Protein AF-A0A6V7LSD8-F1 (afdb_monomer_lite)

pLDDT: mean 72.92, std 19.69, range [42.0, 96.94]

Foldseek 3Di:
DFDWDADPQAWIDGPPDIGNHPVRVLVCQQVFARDDPPPDPDSDGRDDDDDDPPPDPPPPDDPDDDDPPDDDDDDDDDDDDDPDDDDDDDDDDDDDDDD

Sequence (99 aa):
HLRMTLNDQGHCRVQHLCFPAIVDMLDHFRQNAIPLESGGTADVMLTEYVVANYATRAPAHPPPPPIATASVSNQERRPAAIPEPREVRASSGSLTPLE

InterPro domains:
  IPR030523 SH2B adapter protein [PTHR10872] (1-81)
  IPR036860 SH2 domain superfamily [G3DSA:3.30.505.10] (1-53)
  IPR036860 SH2 domain superfamily [SSF55550] (1-53)

Secondary structure (DSSP, 8-state):
----EE-TT--EEETTEEESSHHHHHHHHHHSPPP-TT----------------TT-----PPPPP---------------PPP----------PPPP-

Radius of gyration: 28.85 Å; chains: 1; bounding box: 66×66×36 Å

Organism: NCBI:txid1563983

Structure (mmCIF, N/CA/C/O backbone):
data_AF-A0A6V7LSD8-F1
#
_entry.id   AF-A0A6V7LSD8-F1
#
loop_
_atom_site.group_PDB
_atom_site.id
_atom_site.type_symbol
_atom_site.label_atom_id
_atom_site.label_alt_id
_atom_site.label_comp_id
_atom_site.label_asym_id
_atom_site.label_entity_id
_atom_site.label_seq_id
_atom_site.pdbx_PDB_ins_code
_atom_site.Cartn_x
_atom_site.Cartn_y
_atom_site.Cartn_z
_atom_site.occupancy
_atom_site.B_iso_or_equiv
_atom_site.auth_seq_id
_atom_site.auth_comp_id
_atom_site.auth_asym_id
_atom_site.auth_a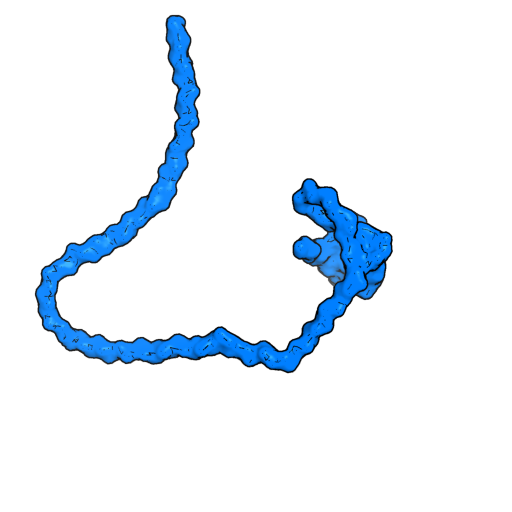tom_id
_atom_site.pdbx_PDB_model_num
ATOM 1 N N . HIS A 1 1 ? 1.241 8.993 3.790 1.00 83.19 1 HIS A N 1
ATOM 2 C CA . HIS A 1 1 ? 0.225 8.130 3.147 1.00 83.19 1 HIS A CA 1
ATOM 3 C C . HIS A 1 1 ? 0.885 7.384 2.001 1.00 83.19 1 HIS A C 1
ATOM 5 O O . HIS A 1 1 ? 1.682 7.997 1.303 1.00 83.19 1 HIS A O 1
ATOM 11 N N . LEU A 1 2 ? 0.582 6.098 1.821 1.00 87.12 2 LEU A N 1
ATOM 12 C CA . LEU A 1 2 ? 1.111 5.286 0.723 1.00 87.12 2 LEU A CA 1
ATOM 13 C C . LEU A 1 2 ? 0.083 5.213 -0.409 1.00 87.12 2 LEU A C 1
ATOM 15 O O . LEU A 1 2 ? -1.092 4.953 -0.150 1.00 87.12 2 LEU A O 1
ATOM 19 N N . ARG A 1 3 ? 0.517 5.418 -1.656 1.00 90.62 3 ARG A N 1
ATOM 20 C CA . ARG A 1 3 ? -0.312 5.181 -2.842 1.00 90.62 3 ARG A CA 1
ATOM 21 C C . ARG A 1 3 ? 0.036 3.819 -3.438 1.00 90.62 3 ARG A C 1
ATOM 23 O O . ARG A 1 3 ? 1.188 3.566 -3.774 1.00 90.62 3 ARG A O 1
ATOM 30 N N . MET A 1 4 ? -0.972 2.972 -3.598 1.00 93.31 4 MET A N 1
ATOM 31 C CA . MET A 1 4 ? -0.869 1.654 -4.224 1.00 93.31 4 MET A CA 1
ATOM 32 C C . MET A 1 4 ? -1.900 1.545 -5.349 1.00 93.31 4 MET A C 1
ATOM 34 O O . MET A 1 4 ? -2.977 2.134 -5.260 1.00 93.31 4 MET A O 1
ATOM 38 N N . THR A 1 5 ? -1.574 0.792 -6.398 1.00 95.75 5 THR A N 1
ATOM 39 C CA . THR A 1 5 ? -2.512 0.406 -7.464 1.00 95.75 5 THR A CA 1
ATOM 40 C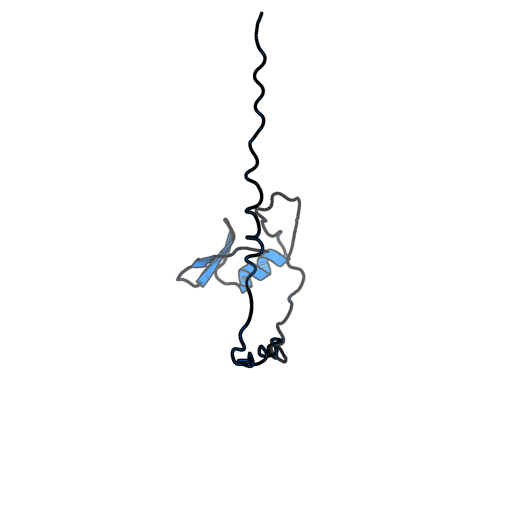 C . THR A 1 5 ? -2.756 -1.098 -7.409 1.00 95.75 5 THR A C 1
ATOM 42 O O . THR A 1 5 ? -1.824 -1.852 -7.139 1.00 95.75 5 THR A O 1
ATOM 45 N N . LEU A 1 6 ? -3.984 -1.534 -7.681 1.00 96.44 6 LEU A N 1
ATOM 46 C CA . LEU A 1 6 ? -4.321 -2.943 -7.879 1.00 96.44 6 LEU A CA 1
ATOM 47 C C . LEU A 1 6 ? -4.513 -3.192 -9.378 1.00 96.44 6 LEU A C 1
ATOM 49 O O . LEU A 1 6 ? -5.144 -2.371 -10.045 1.00 96.44 6 LEU A O 1
ATOM 53 N N . ASN A 1 7 ? -3.969 -4.282 -9.914 1.00 95.25 7 ASN A N 1
ATOM 54 C CA . ASN A 1 7 ? -4.261 -4.689 -11.292 1.00 95.25 7 ASN A CA 1
ATOM 55 C C . ASN A 1 7 ? -5.466 -5.652 -11.352 1.00 95.25 7 ASN A C 1
ATOM 57 O O . ASN A 1 7 ? -5.937 -6.136 -10.324 1.00 95.25 7 ASN A O 1
ATOM 61 N N . ASP A 1 8 ? -5.921 -5.977 -12.566 1.00 95.38 8 ASP A N 1
ATOM 62 C CA . ASP A 1 8 ? -7.011 -6.941 -12.817 1.00 95.38 8 ASP A CA 1
ATOM 63 C C . ASP A 1 8 ? -6.736 -8.356 -12.282 1.00 95.38 8 ASP A C 1
ATOM 65 O O . ASP A 1 8 ? -7.650 -9.152 -12.110 1.00 95.38 8 ASP A O 1
ATOM 69 N N . GLN A 1 9 ? -5.472 -8.688 -12.022 1.00 94.81 9 GLN A N 1
ATOM 70 C CA . GLN A 1 9 ? -5.060 -9.974 -11.455 1.00 94.81 9 GLN A CA 1
ATOM 71 C C . GLN A 1 9 ? -4.983 -9.944 -9.918 1.00 94.81 9 GLN A C 1
ATOM 73 O O . GLN A 1 9 ? -4.659 -10.954 -9.304 1.00 94.81 9 GLN A O 1
ATOM 78 N N . GLY A 1 10 ? -5.258 -8.799 -9.285 1.00 93.25 10 GLY A N 1
ATOM 79 C CA . GLY A 1 10 ? -5.163 -8.620 -7.835 1.00 93.25 10 GLY A CA 1
ATOM 80 C C . GLY A 1 10 ? -3.764 -8.288 -7.305 1.00 93.25 10 GLY A C 1
ATOM 81 O O . GLY A 1 10 ? -3.602 -8.131 -6.097 1.00 93.25 10 GLY A O 1
ATOM 82 N N . HIS A 1 11 ? -2.762 -8.122 -8.171 1.00 96.19 11 HIS A N 1
ATOM 83 C CA . HIS A 1 11 ? -1.417 -7.729 -7.763 1.00 96.19 11 HIS A CA 1
ATOM 84 C C . HIS A 1 11 ? -1.383 -6.278 -7.283 1.00 96.19 11 HIS A C 1
ATOM 86 O O . HIS A 1 11 ? -1.913 -5.361 -7.924 1.00 96.19 11 HIS A O 1
ATOM 92 N N . CYS A 1 12 ? -0.677 -6.073 -6.180 1.00 96.69 12 CYS A N 1
ATOM 93 C CA . CYS A 1 12 ? -0.442 -4.789 -5.549 1.00 96.69 12 CYS A CA 1
ATOM 94 C C . CYS A 1 12 ? 0.827 -4.154 -6.115 1.00 96.69 12 CYS A C 1
ATOM 96 O O . CYS A 1 12 ? 1.914 -4.720 -6.010 1.00 96.69 12 CYS A O 1
ATOM 98 N N . ARG A 1 13 ? 0.716 -2.956 -6.687 1.00 95.06 13 ARG A N 1
ATOM 99 C CA . ARG A 1 13 ? 1.855 -2.202 -7.213 1.00 95.06 13 ARG A CA 1
ATOM 100 C C . ARG A 1 13 ? 2.076 -0.914 -6.434 1.00 95.06 13 ARG A C 1
ATOM 102 O O . ARG A 1 13 ? 1.177 -0.076 -6.330 1.00 95.06 13 ARG A O 1
ATOM 109 N N . VAL A 1 14 ? 3.302 -0.737 -5.958 1.00 92.81 14 VAL A N 1
ATOM 110 C CA . VAL A 1 14 ? 3.792 0.463 -5.278 1.00 92.81 14 VAL A CA 1
ATOM 111 C C . VAL A 1 14 ? 5.036 0.931 -6.024 1.00 92.81 14 VAL A C 1
ATOM 113 O O . VAL A 1 14 ? 6.083 0.298 -5.948 1.00 92.81 14 VAL A O 1
ATOM 116 N N . GLN A 1 15 ? 4.925 2.027 -6.778 1.00 90.12 15 GLN A N 1
ATOM 117 C CA . GLN A 1 15 ? 5.991 2.507 -7.672 1.00 90.12 15 GLN A CA 1
ATOM 118 C C . GLN A 1 15 ? 6.527 1.396 -8.604 1.00 90.12 15 GLN A C 1
ATOM 120 O O . GLN A 1 15 ? 5.842 0.983 -9.549 1.00 90.12 15 GLN A O 1
ATOM 125 N N . HIS A 1 16 ? 7.755 0.931 -8.354 1.00 90.06 16 HIS A N 1
ATOM 126 C CA . HIS A 1 16 ? 8.456 -0.108 -9.110 1.00 90.06 16 HIS A CA 1
ATOM 127 C C . HIS A 1 16 ? 8.365 -1.497 -8.458 1.00 90.06 16 HIS A C 1
ATOM 129 O O . HIS A 1 16 ? 8.796 -2.476 -9.060 1.00 90.06 16 HIS A O 1
ATOM 135 N N . LEU A 1 17 ? 7.797 -1.592 -7.255 1.00 93.38 17 LEU A N 1
ATOM 136 C CA . LEU A 1 17 ? 7.586 -2.845 -6.540 1.00 93.38 17 LEU A CA 1
ATOM 137 C C . LEU A 1 17 ? 6.207 -3.411 -6.893 1.00 93.38 17 LEU A C 1
ATOM 139 O O . LEU A 1 17 ? 5.202 -2.693 -6.867 1.00 93.38 17 LEU A O 1
ATOM 143 N N . CYS A 1 18 ? 6.163 -4.701 -7.211 1.00 94.88 18 CYS A N 1
ATOM 144 C CA . CYS A 1 18 ? 4.944 -5.436 -7.530 1.00 94.88 18 CYS A CA 1
ATOM 145 C C . CYS A 1 18 ? 4.863 -6.679 -6.646 1.00 94.88 18 CYS A C 1
ATOM 147 O O . CYS A 1 18 ? 5.802 -7.472 -6.610 1.00 94.88 18 CYS A O 1
ATOM 149 N N . PHE A 1 19 ? 3.725 -6.859 -5.989 1.00 96.94 19 PHE A N 1
ATOM 150 C CA . PHE A 1 19 ? 3.457 -7.955 -5.067 1.00 96.94 19 PHE A CA 1
ATOM 1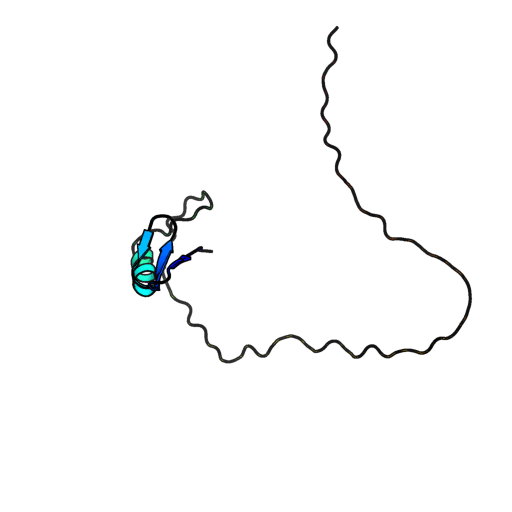51 C C . PHE A 1 19 ? 2.216 -8.725 -5.522 1.00 96.94 19 PHE A C 1
ATOM 153 O O . PHE A 1 19 ? 1.263 -8.102 -5.995 1.00 96.94 19 PHE A O 1
ATOM 160 N N . PRO A 1 20 ? 2.196 -10.059 -5.383 1.00 96.12 20 PRO A N 1
ATOM 161 C CA . PRO A 1 20 ? 1.066 -10.872 -5.821 1.00 96.12 20 PRO A CA 1
ATOM 162 C C . PRO A 1 20 ? -0.194 -10.633 -4.979 1.00 96.12 20 PRO A C 1
ATOM 164 O O . PRO A 1 20 ? -1.293 -10.662 -5.524 1.00 96.12 20 PRO A O 1
ATOM 167 N N . ALA A 1 21 ? -0.051 -10.326 -3.687 1.00 95.69 21 ALA A N 1
ATOM 168 C CA . ALA A 1 21 ? -1.157 -9.935 -2.822 1.00 95.69 21 ALA A CA 1
ATOM 169 C C . ALA A 1 21 ? -0.767 -8.813 -1.847 1.00 95.69 21 ALA A C 1
ATOM 171 O O . ALA A 1 21 ? 0.405 -8.482 -1.652 1.00 95.69 21 ALA A O 1
ATOM 172 N N . ILE A 1 22 ? -1.781 -8.238 -1.192 1.00 94.94 22 ILE A N 1
ATOM 173 C CA . ILE A 1 22 ? -1.583 -7.181 -0.192 1.00 94.94 22 ILE A CA 1
ATOM 174 C C . ILE A 1 22 ? -0.797 -7.679 1.023 1.00 94.94 22 ILE A C 1
ATOM 176 O O . ILE A 1 22 ? -0.026 -6.922 1.599 1.00 94.94 22 ILE A O 1
ATOM 180 N N . VAL A 1 23 ? -0.961 -8.950 1.399 1.00 95.62 23 VAL A N 1
ATOM 181 C CA . VAL A 1 23 ? -0.250 -9.545 2.538 1.00 95.62 23 VAL A CA 1
ATOM 182 C C . VAL A 1 23 ? 1.254 -9.613 2.283 1.00 95.62 23 VAL A C 1
ATOM 184 O O . VAL A 1 23 ? 2.020 -9.227 3.161 1.00 95.62 23 VAL A O 1
ATOM 187 N N . ASP A 1 24 ? 1.671 -9.983 1.069 1.00 96.56 24 ASP A N 1
ATOM 188 C CA . ASP A 1 24 ? 3.083 -10.018 0.674 1.00 96.56 24 ASP A CA 1
ATOM 189 C C . ASP A 1 24 ? 3.693 -8.614 0.659 1.00 96.56 24 ASP A C 1
ATOM 191 O O . ASP A 1 24 ? 4.817 -8.405 1.110 1.00 96.56 24 ASP A O 1
ATOM 195 N N . MET A 1 25 ? 2.929 -7.626 0.182 1.00 95.50 25 MET A N 1
ATOM 196 C CA . MET A 1 25 ? 3.342 -6.224 0.225 1.00 95.50 25 MET A CA 1
ATOM 197 C C . MET A 1 25 ? 3.547 -5.744 1.669 1.00 95.50 25 MET A C 1
ATOM 199 O O . MET A 1 25 ? 4.547 -5.091 1.971 1.00 95.50 25 MET A O 1
ATOM 203 N N . LEU A 1 26 ? 2.589 -6.031 2.557 1.00 95.19 26 LEU A N 1
ATOM 204 C CA . LEU A 1 26 ? 2.667 -5.625 3.958 1.00 95.19 26 LEU A CA 1
ATOM 205 C C . LEU A 1 26 ? 3.862 -6.286 4.647 1.00 95.19 26 LEU A C 1
ATOM 207 O O . LEU A 1 26 ? 4.619 -5.579 5.305 1.00 95.19 26 LEU A O 1
ATOM 211 N N . ASP A 1 27 ? 4.072 -7.592 4.449 1.00 95.56 27 ASP A N 1
ATOM 212 C CA . ASP A 1 27 ? 5.226 -8.312 4.994 1.00 95.56 27 ASP A CA 1
ATOM 213 C C . ASP A 1 27 ? 6.546 -7.682 4.537 1.00 95.56 27 ASP A C 1
ATOM 215 O O . A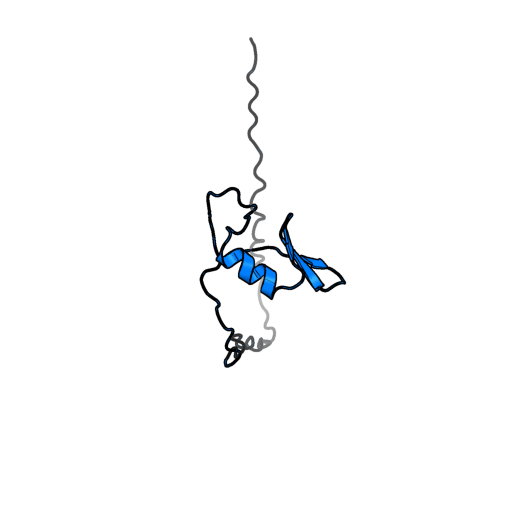SP A 1 27 ? 7.375 -7.314 5.374 1.00 95.56 27 ASP A O 1
ATOM 219 N N . HIS A 1 28 ? 6.692 -7.435 3.232 1.00 95.12 28 HIS A N 1
ATOM 220 C CA . HIS A 1 28 ? 7.887 -6.813 2.670 1.00 95.12 28 HIS A CA 1
ATOM 221 C C . HIS A 1 28 ? 8.226 -5.483 3.354 1.00 95.12 28 HIS A C 1
ATOM 223 O O . HIS A 1 28 ? 9.377 -5.263 3.742 1.00 95.12 28 HIS A O 1
ATOM 229 N N . PHE A 1 29 ? 7.230 -4.619 3.570 1.00 94.50 29 PHE A N 1
ATOM 230 C CA . PHE A 1 29 ? 7.438 -3.327 4.224 1.00 94.50 29 PHE A CA 1
ATOM 231 C C . PHE A 1 29 ? 7.722 -3.414 5.726 1.00 94.50 29 PHE A C 1
ATOM 233 O O . PHE A 1 29 ? 8.122 -2.413 6.316 1.00 94.50 29 PHE A O 1
ATOM 240 N N . ARG A 1 30 ? 7.576 -4.580 6.368 1.00 94.75 30 ARG A N 1
ATOM 241 C CA . ARG A 1 30 ? 8.059 -4.776 7.749 1.00 94.75 30 ARG A CA 1
ATOM 242 C C . ARG A 1 30 ? 9.578 -4.839 7.838 1.00 94.75 30 ARG A C 1
ATOM 244 O O . ARG A 1 30 ? 10.141 -4.543 8.885 1.00 94.75 30 ARG A O 1
ATOM 251 N N . GLN A 1 31 ? 10.214 -5.282 6.759 1.00 94.69 31 GLN A N 1
ATOM 252 C CA . GLN A 1 31 ? 11.648 -5.571 6.693 1.00 94.69 31 GLN A CA 1
ATOM 253 C C . GLN A 1 31 ? 12.396 -4.554 5.823 1.00 94.69 31 GLN A C 1
ATOM 255 O O . GLN A 1 31 ? 13.612 -4.434 5.926 1.00 94.69 31 GLN A O 1
ATOM 260 N N . ASN A 1 32 ? 11.669 -3.838 4.961 1.00 92.56 32 ASN A N 1
ATOM 261 C CA . ASN A 1 32 ? 12.212 -2.913 3.977 1.00 92.56 32 ASN A CA 1
ATOM 262 C C . ASN A 1 32 ? 11.519 -1.556 4.089 1.00 92.56 32 ASN A C 1
ATOM 264 O O . ASN A 1 32 ? 10.314 -1.477 4.341 1.00 92.56 32 ASN A O 1
ATOM 268 N N . ALA A 1 33 ? 12.273 -0.485 3.854 1.00 90.94 33 ALA A N 1
ATOM 269 C CA . ALA A 1 33 ? 11.731 0.864 3.841 1.00 90.94 33 ALA A CA 1
ATOM 270 C C . ALA A 1 33 ? 10.670 1.041 2.740 1.00 90.94 33 ALA A C 1
ATOM 272 O O . ALA A 1 33 ? 10.818 0.588 1.603 1.00 90.94 33 ALA A O 1
ATOM 273 N N . ILE A 1 34 ? 9.595 1.746 3.079 1.00 90.44 34 ILE A N 1
ATOM 274 C CA . ILE A 1 34 ? 8.528 2.127 2.165 1.00 90.44 34 ILE A CA 1
ATOM 275 C C . ILE A 1 34 ? 9.055 3.258 1.278 1.00 90.44 34 ILE A C 1
ATOM 277 O O . ILE A 1 34 ? 9.418 4.317 1.795 1.00 90.44 34 ILE A O 1
ATOM 281 N N . PRO A 1 35 ? 9.056 3.101 -0.055 1.00 84.25 35 PRO A N 1
ATOM 282 C CA . PRO A 1 35 ? 9.494 4.169 -0.933 1.00 84.25 35 PRO A CA 1
ATOM 283 C C . PRO A 1 35 ? 8.451 5.295 -0.894 1.00 84.25 35 PRO A C 1
ATOM 285 O O . PRO A 1 35 ? 7.290 5.093 -1.255 1.00 84.25 35 PRO A O 1
ATOM 288 N N . LEU A 1 36 ? 8.834 6.489 -0.444 1.00 82.81 36 LEU A N 1
ATOM 289 C CA . LEU A 1 36 ? 7.953 7.658 -0.382 1.00 82.81 36 LEU A CA 1
ATOM 290 C C . LEU A 1 36 ? 8.386 8.691 -1.427 1.00 82.81 36 LEU A C 1
ATOM 292 O O . LEU A 1 36 ? 9.516 9.166 -1.411 1.00 82.81 36 LEU A O 1
ATOM 296 N N . GLU A 1 37 ? 7.466 9.100 -2.303 1.00 73.81 37 GLU A N 1
ATOM 297 C CA . GLU A 1 37 ? 7.716 10.124 -3.338 1.00 73.81 37 GLU A CA 1
ATOM 298 C C . GLU A 1 37 ? 7.912 11.541 -2.755 1.00 73.81 37 GLU A C 1
ATOM 300 O O . GLU A 1 37 ? 8.186 12.490 -3.481 1.00 73.81 37 GLU A O 1
ATOM 305 N N . SER A 1 38 ? 7.775 11.712 -1.436 1.00 64.31 38 SER A N 1
ATOM 306 C CA . SER A 1 38 ? 7.820 13.011 -0.754 1.00 64.31 38 SER A CA 1
ATOM 307 C C . SER A 1 38 ? 9.229 13.584 -0.541 1.00 64.31 38 SER A C 1
ATOM 309 O O . SER A 1 38 ? 9.354 14.610 0.119 1.00 64.31 38 SER A O 1
ATOM 311 N N . GLY A 1 39 ? 10.287 12.959 -1.072 1.00 58.62 39 GLY A N 1
ATOM 312 C CA . GLY A 1 39 ? 11.644 13.526 -1.049 1.00 58.62 39 GLY A CA 1
ATOM 313 C C . GLY A 1 39 ? 12.244 13.734 0.350 1.00 58.62 39 GLY A C 1
ATOM 314 O O . GLY A 1 39 ? 13.133 14.564 0.513 1.00 58.62 39 GLY A O 1
ATOM 315 N N . GLY A 1 40 ? 11.755 13.014 1.364 1.00 61.62 40 GLY A N 1
ATOM 316 C CA . GLY A 1 40 ? 12.297 13.029 2.725 1.00 61.62 40 GLY A CA 1
ATOM 317 C C . GLY A 1 40 ? 13.151 11.794 3.015 1.00 61.62 40 GLY A C 1
ATOM 318 O O . GLY A 1 40 ? 12.856 10.708 2.518 1.00 61.62 40 GLY A O 1
ATOM 319 N N . THR A 1 41 ? 14.187 11.952 3.846 1.00 60.56 41 THR A N 1
ATOM 320 C CA . THR A 1 41 ? 14.977 10.844 4.408 1.00 60.56 41 THR A CA 1
ATOM 321 C C . THR A 1 41 ? 14.094 10.053 5.360 1.00 60.56 41 THR A C 1
ATOM 323 O O . THR A 1 41 ? 13.928 10.436 6.520 1.00 60.56 41 THR A O 1
ATOM 326 N N . ALA A 1 42 ? 13.445 9.000 4.898 1.00 60.62 42 ALA A N 1
ATOM 327 C CA . ALA A 1 42 ? 12.616 8.247 5.812 1.00 60.62 42 ALA A CA 1
ATOM 328 C C . ALA A 1 42 ? 12.636 6.778 5.421 1.00 60.62 42 ALA A C 1
ATOM 330 O O . ALA A 1 42 ? 11.840 6.330 4.600 1.00 60.62 42 ALA A O 1
ATOM 331 N N . ASP A 1 43 ? 13.549 6.042 6.053 1.00 81.44 43 ASP A N 1
ATOM 332 C CA . ASP A 1 43 ? 13.479 4.595 6.255 1.00 81.44 43 ASP A CA 1
ATOM 333 C C . ASP A 1 43 ? 12.218 4.244 7.066 1.00 81.44 43 ASP A C 1
ATOM 335 O O . ASP A 1 43 ? 12.264 3.808 8.216 1.00 81.44 43 ASP A O 1
ATOM 339 N N . VAL A 1 44 ? 11.044 4.523 6.499 1.00 88.75 44 VAL A N 1
ATOM 340 C CA . VAL A 1 44 ? 9.759 4.226 7.124 1.00 88.75 44 VAL A CA 1
ATOM 341 C C . VAL A 1 44 ? 9.466 2.765 6.872 1.00 88.75 44 VAL A C 1
ATOM 343 O O . VAL A 1 44 ? 9.246 2.374 5.733 1.00 88.75 44 VAL A O 1
ATOM 346 N N . MET A 1 45 ? 9.415 1.968 7.928 1.00 92.06 45 MET A N 1
ATOM 347 C CA . MET A 1 45 ? 8.993 0.572 7.853 1.00 92.06 45 MET A CA 1
ATOM 348 C C . MET A 1 45 ? 7.632 0.386 8.521 1.00 92.06 45 MET A C 1
ATOM 350 O O . MET A 1 45 ? 7.225 1.156 9.393 1.00 92.06 45 MET A O 1
ATOM 354 N N . LEU A 1 46 ? 6.925 -0.662 8.115 1.00 93.44 46 LEU A N 1
ATOM 355 C CA . LEU A 1 46 ? 5.672 -1.083 8.719 1.00 93.44 46 LEU A CA 1
ATOM 356 C C . LEU A 1 46 ? 5.940 -1.836 10.027 1.00 93.44 46 LEU A C 1
ATOM 358 O O . LEU A 1 46 ? 6.371 -2.987 10.022 1.00 93.44 46 LEU A O 1
ATOM 362 N N . THR A 1 47 ? 5.638 -1.213 11.160 1.00 94.06 47 THR A N 1
ATOM 363 C CA . THR A 1 47 ? 5.870 -1.820 12.478 1.00 94.06 47 THR A CA 1
ATOM 364 C C . THR A 1 47 ? 4.650 -2.581 12.988 1.00 94.06 47 THR A C 1
ATOM 366 O O . THR A 1 47 ? 4.763 -3.749 13.369 1.00 94.06 47 THR A O 1
ATOM 369 N N . GLU A 1 48 ? 3.470 -1.965 12.928 1.00 93.62 48 GLU A N 1
ATOM 370 C CA . GLU A 1 48 ? 2.251 -2.475 13.560 1.00 93.62 48 GLU A CA 1
ATOM 371 C C . GLU A 1 48 ? 0.997 -2.241 12.703 1.00 93.62 48 GLU A C 1
ATOM 373 O O . GLU A 1 48 ? 0.975 -1.383 11.817 1.00 93.62 48 GLU A O 1
ATOM 378 N N . TYR A 1 49 ? -0.052 -3.024 12.972 1.00 91.88 49 TYR A N 1
ATOM 379 C CA . TYR A 1 49 ? -1.340 -2.955 12.286 1.00 91.88 49 TYR A CA 1
ATOM 380 C C . TYR A 1 49 ? -2.417 -2.424 13.224 1.00 91.88 49 TYR A C 1
ATOM 382 O O . TYR A 1 49 ? -2.590 -2.921 14.334 1.00 91.88 49 TYR A O 1
ATOM 390 N N . VAL A 1 50 ? -3.205 -1.467 12.742 1.00 90.81 50 VAL A N 1
ATOM 391 C CA . VAL A 1 50 ? -4.397 -1.000 13.451 1.00 90.81 50 VAL A CA 1
ATOM 392 C C . VAL A 1 50 ? -5.604 -1.772 12.930 1.00 90.81 50 VAL A C 1
ATOM 394 O O . VAL A 1 50 ? -5.937 -1.691 11.747 1.00 90.81 50 VAL A O 1
ATOM 397 N N . VAL A 1 51 ? -6.274 -2.520 13.807 1.00 88.81 51 VAL A N 1
ATOM 398 C CA . VAL A 1 51 ? -7.500 -3.247 13.458 1.00 88.81 51 VAL A CA 1
ATOM 399 C C . VAL A 1 51 ? -8.686 -2.291 13.539 1.00 88.81 51 VAL A C 1
ATOM 401 O O . VAL A 1 51 ? -8.953 -1.693 14.581 1.00 88.81 51 VAL A O 1
ATOM 404 N N . ALA A 1 52 ? -9.417 -2.144 12.436 1.00 84.06 52 ALA A N 1
ATOM 405 C CA . ALA A 1 52 ? -10.627 -1.335 12.416 1.00 84.06 52 ALA A CA 1
ATOM 406 C C . ALA A 1 52 ? -11.751 -2.054 13.176 1.00 84.06 52 ALA A C 1
ATOM 408 O O . ALA A 1 52 ? -12.374 -2.984 12.663 1.00 84.06 52 ALA A O 1
ATOM 409 N N . ASN A 1 53 ? -12.040 -1.602 14.396 1.00 82.62 53 ASN A N 1
ATOM 410 C CA . ASN A 1 53 ? -13.202 -2.062 15.142 1.00 82.62 53 ASN A CA 1
ATOM 411 C C . ASN A 1 53 ? -14.444 -1.329 14.604 1.00 82.62 53 ASN A C 1
ATOM 413 O O . ASN A 1 53 ? -14.662 -0.156 14.896 1.00 82.62 53 ASN A O 1
ATOM 417 N N . TYR A 1 54 ? -15.249 -1.994 13.775 1.00 69.19 54 TYR A N 1
ATOM 418 C CA . TYR A 1 54 ? -16.434 -1.400 13.131 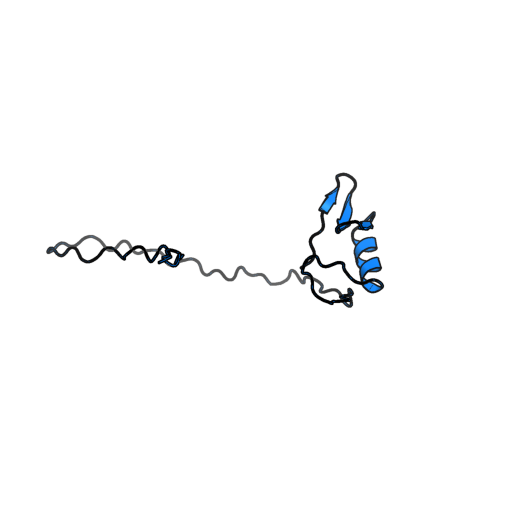1.00 69.19 54 TYR A CA 1
ATOM 419 C C . TYR A 1 54 ? -17.624 -1.188 14.082 1.00 69.19 54 TYR A C 1
ATOM 421 O O . TYR A 1 54 ? -18.669 -0.683 13.671 1.00 69.19 54 TYR A O 1
ATOM 429 N N . ALA A 1 55 ? -17.481 -1.519 15.365 1.00 65.56 55 ALA A N 1
ATOM 430 C CA . ALA A 1 55 ? -18.428 -1.091 16.376 1.00 65.56 55 ALA A CA 1
ATOM 431 C C . ALA A 1 55 ? -18.259 0.421 16.612 1.00 65.56 55 ALA A C 1
ATOM 433 O O . ALA A 1 55 ? -17.212 0.869 17.073 1.00 65.56 55 ALA A O 1
ATOM 434 N N . THR A 1 56 ? -19.324 1.198 16.397 1.00 57.31 56 THR A N 1
ATOM 435 C CA . THR A 1 56 ? -19.515 2.584 16.888 1.00 57.31 56 THR A CA 1
ATOM 436 C C . THR A 1 56 ? -19.118 3.781 16.009 1.00 57.31 56 THR A C 1
ATOM 438 O O . THR A 1 56 ? -19.014 4.889 16.530 1.00 57.31 56 THR A O 1
ATOM 441 N N . ARG A 1 57 ? -19.056 3.678 14.672 1.00 58.97 57 ARG A N 1
ATOM 442 C CA . ARG A 1 57 ? -19.324 4.888 13.854 1.00 58.97 57 ARG A CA 1
ATOM 443 C C . ARG A 1 57 ? -20.833 5.114 13.759 1.00 58.97 57 ARG A C 1
ATOM 445 O O . ARG A 1 57 ? -21.434 4.944 12.704 1.00 58.97 57 ARG A O 1
ATOM 452 N N . ALA A 1 58 ? -21.443 5.506 14.880 1.00 60.12 58 ALA A N 1
ATOM 453 C CA . ALA A 1 58 ? -22.678 6.276 14.806 1.00 60.12 58 ALA A CA 1
ATOM 454 C C . ALA A 1 58 ? -22.345 7.544 14.001 1.00 60.12 58 ALA A C 1
ATOM 456 O O . ALA A 1 58 ? -21.318 8.177 14.275 1.00 60.12 58 ALA A O 1
ATOM 457 N N . PRO A 1 59 ? -23.109 7.889 12.957 1.00 60.94 59 PRO A N 1
ATOM 458 C CA . PRO A 1 59 ? -22.767 9.032 12.139 1.00 60.94 59 PRO A CA 1
ATOM 459 C C . PRO A 1 59 ? -22.950 10.300 12.983 1.00 60.94 59 PRO A C 1
ATOM 461 O O . PRO A 1 59 ? -24.056 10.663 13.366 1.00 60.94 59 PRO A O 1
ATOM 464 N N . ALA A 1 60 ? -21.839 10.960 13.313 1.00 63.38 60 ALA A N 1
ATOM 465 C CA . ALA A 1 60 ? -21.783 12.177 14.123 1.00 63.38 60 ALA A CA 1
ATOM 466 C C . ALA A 1 60 ? -22.249 13.426 13.347 1.00 63.38 60 ALA A C 1
ATOM 468 O O . ALA A 1 60 ? -21.637 14.487 13.438 1.00 63.38 60 ALA A O 1
ATOM 469 N N . HIS A 1 61 ? -23.316 13.301 12.558 1.00 65.25 61 HIS A N 1
ATOM 470 C CA . HIS A 1 61 ? -24.011 14.443 11.978 1.00 65.25 61 HIS A CA 1
ATOM 471 C C . HIS A 1 61 ? -25.381 14.593 12.649 1.00 65.25 61 HIS A C 1
ATOM 473 O O . HIS A 1 61 ? -26.285 13.803 12.374 1.00 65.25 61 HIS A O 1
ATOM 479 N N . PRO A 1 62 ? -25.574 15.571 13.554 1.00 70.44 62 PRO A N 1
ATOM 480 C CA . PRO A 1 62 ? -26.929 15.966 13.901 1.00 70.44 62 PRO A CA 1
ATOM 481 C C . PRO A 1 62 ? -27.637 16.438 12.615 1.00 70.44 62 PRO A C 1
ATOM 483 O O . PRO A 1 62 ? -27.009 17.117 11.794 1.00 70.44 62 PRO A O 1
ATOM 486 N N . PRO A 1 63 ? -28.913 16.073 12.394 1.00 70.38 63 PRO A N 1
ATOM 487 C CA . PRO A 1 63 ? -29.674 16.605 11.270 1.00 70.38 63 PRO A CA 1
ATOM 488 C C . PRO A 1 63 ? -29.737 18.140 11.378 1.00 70.38 63 PRO A C 1
ATOM 490 O O . PRO A 1 63 ? -29.851 18.662 12.492 1.00 70.38 63 PRO A O 1
ATOM 493 N N . PRO A 1 64 ? -29.655 18.886 10.259 1.00 71.31 64 PRO A N 1
ATOM 494 C CA . PRO A 1 64 ? -29.856 20.330 10.295 1.00 71.31 64 PRO A CA 1
ATOM 495 C C . PRO A 1 64 ? -31.267 20.639 10.831 1.00 71.31 64 PRO A C 1
ATOM 497 O O . PRO A 1 64 ? -32.208 19.904 10.514 1.00 71.31 64 PRO A O 1
ATOM 500 N N . PRO A 1 65 ? -31.446 21.696 11.646 1.00 73.50 65 PRO A N 1
ATOM 501 C CA . PRO A 1 65 ? -32.767 22.068 12.138 1.00 73.50 65 PRO A CA 1
ATOM 502 C C . PRO A 1 65 ? -33.687 22.447 10.965 1.00 73.50 65 PRO A C 1
ATOM 504 O O . PRO A 1 65 ? -33.209 23.008 9.972 1.00 73.50 65 PRO A O 1
ATOM 507 N N . PRO A 1 66 ? -35.003 22.177 11.055 1.00 66.56 66 PRO A N 1
ATOM 508 C CA . PRO A 1 66 ? -35.942 22.636 10.044 1.00 66.56 66 PRO A CA 1
ATOM 509 C C . PRO A 1 66 ? -35.935 24.167 10.018 1.00 66.56 66 PRO A C 1
ATOM 511 O O . PRO A 1 66 ? -36.152 24.821 11.039 1.00 66.56 66 PRO A O 1
ATOM 514 N N . ILE A 1 67 ? -35.680 24.740 8.842 1.00 65.44 67 ILE A N 1
ATOM 515 C CA . ILE A 1 67 ? -35.862 26.170 8.591 1.00 65.44 67 ILE A CA 1
ATOM 516 C C . ILE A 1 67 ? -37.353 26.451 8.769 1.00 65.44 67 ILE A C 1
ATOM 518 O O . ILE A 1 67 ? -38.169 26.085 7.924 1.00 65.44 67 ILE A O 1
ATOM 522 N N . ALA A 1 68 ? -37.720 27.075 9.886 1.00 58.00 68 ALA A N 1
ATOM 523 C CA . ALA A 1 68 ? -39.047 27.635 10.048 1.00 58.00 68 ALA A CA 1
ATOM 524 C C . ALA A 1 68 ? -39.196 28.760 9.018 1.00 58.00 68 ALA A C 1
ATOM 526 O O . ALA A 1 68 ? -38.546 29.801 9.118 1.00 58.00 68 ALA A O 1
ATOM 527 N N . THR A 1 69 ? -40.031 28.541 8.004 1.00 56.19 69 THR A N 1
ATOM 528 C CA . THR A 1 69 ? -40.542 29.591 7.121 1.00 56.19 69 THR A CA 1
ATOM 529 C C . THR A 1 69 ? -41.321 30.591 7.968 1.00 56.19 69 THR A C 1
ATOM 531 O O . THR A 1 69 ? -42.520 30.435 8.191 1.00 56.19 69 THR A O 1
ATOM 534 N N . ALA A 1 70 ? -40.624 31.605 8.479 1.00 53.62 70 ALA A N 1
ATOM 535 C CA . ALA A 1 70 ? -41.248 32.782 9.049 1.00 53.62 70 ALA A CA 1
ATOM 536 C C . ALA A 1 70 ? -41.773 33.631 7.890 1.00 53.62 70 ALA A C 1
ATOM 538 O O . ALA A 1 70 ? -41.031 34.178 7.075 1.00 53.62 70 ALA A O 1
ATOM 539 N N . SER A 1 71 ? -43.094 33.641 7.812 1.00 50.78 71 SER A N 1
ATOM 540 C CA . SER A 1 71 ? -43.943 34.434 6.945 1.00 50.78 71 SER A CA 1
ATOM 541 C C . SER A 1 71 ? -43.539 35.909 6.882 1.00 50.78 71 SER A C 1
ATOM 543 O O . SER A 1 71 ? -43.244 36.560 7.881 1.00 50.78 71 SER A O 1
ATOM 545 N N . VAL A 1 72 ? -43.583 36.396 5.648 1.00 52.50 72 VAL A N 1
ATOM 546 C CA . VAL A 1 72 ? -43.416 37.765 5.169 1.00 52.50 72 VAL A CA 1
ATOM 547 C C . VAL A 1 72 ? -44.140 38.785 6.058 1.00 52.50 72 VAL A C 1
ATOM 549 O O . VAL A 1 72 ? -45.351 38.689 6.240 1.00 52.50 72 VAL A O 1
ATOM 552 N N . SER A 1 73 ? -43.426 39.811 6.527 1.00 44.38 73 SER A N 1
ATOM 553 C CA . SER A 1 73 ? -44.041 41.088 6.899 1.00 44.38 73 SER A CA 1
ATOM 554 C C . SER A 1 73 ? -43.112 42.246 6.532 1.00 44.38 73 SER A C 1
ATOM 556 O O . SER A 1 73 ? -42.120 42.525 7.194 1.00 44.38 73 SER A O 1
ATOM 558 N N . ASN A 1 74 ? -43.401 42.802 5.357 1.00 48.69 74 ASN A N 1
ATOM 559 C CA . ASN A 1 74 ? -43.433 44.222 5.017 1.00 48.69 74 ASN A CA 1
ATOM 560 C C . ASN A 1 74 ? -42.687 45.199 5.958 1.00 48.69 74 ASN A C 1
ATOM 562 O O . ASN A 1 74 ? -43.111 45.381 7.094 1.00 48.69 74 ASN A O 1
ATOM 566 N N . GLN A 1 75 ? -41.675 45.910 5.433 1.00 49.59 75 GLN A N 1
ATOM 567 C CA . GLN A 1 75 ? -41.632 47.387 5.345 1.00 49.59 75 GLN A CA 1
ATOM 568 C C . GLN A 1 75 ? -40.190 47.957 5.318 1.00 49.59 75 GLN A C 1
ATOM 570 O O . GLN A 1 75 ? -39.388 47.751 6.217 1.00 49.59 75 GLN A O 1
ATOM 575 N N . GLU A 1 76 ? -39.940 48.734 4.257 1.00 51.09 76 GLU A N 1
ATOM 576 C CA . GLU A 1 76 ? -38.947 49.811 4.086 1.00 51.09 76 GLU A CA 1
ATOM 577 C C . GLU A 1 76 ? -37.458 49.529 3.765 1.00 51.09 76 GLU A C 1
ATOM 579 O O . GLU A 1 76 ? -36.620 49.184 4.589 1.00 51.09 76 GLU A O 1
ATOM 584 N N . ARG A 1 77 ? -37.158 49.810 2.482 1.00 55.16 77 ARG A N 1
ATOM 585 C CA . ARG A 1 77 ? -35.887 50.128 1.809 1.00 55.16 77 ARG A CA 1
ATOM 586 C C . ARG A 1 77 ? -34.620 50.238 2.672 1.00 55.16 77 ARG A C 1
ATOM 588 O O . ARG A 1 77 ? -34.405 51.246 3.339 1.00 55.16 77 ARG A O 1
ATOM 595 N N . ARG A 1 78 ? -33.649 49.364 2.376 1.00 46.25 78 ARG A N 1
ATOM 596 C CA . ARG A 1 78 ? -32.215 49.713 2.291 1.00 46.25 78 ARG A CA 1
ATOM 597 C C . ARG A 1 78 ? -31.422 48.599 1.580 1.00 46.25 78 ARG A C 1
ATOM 599 O O . ARG A 1 78 ? -31.327 47.510 2.135 1.00 46.25 78 ARG A O 1
ATOM 606 N N . PRO A 1 79 ? -30.846 48.813 0.380 1.00 47.38 79 PRO A N 1
ATOM 607 C CA . PRO A 1 79 ? -29.875 47.872 -0.174 1.00 47.38 79 PRO A CA 1
ATOM 608 C C . PRO A 1 79 ? -28.528 48.076 0.533 1.00 47.38 79 PRO A C 1
ATOM 610 O O . PRO A 1 79 ? -27.946 49.157 0.448 1.00 47.38 79 PRO A O 1
ATOM 613 N N . ALA A 1 80 ? -28.038 47.061 1.247 1.00 43.59 80 ALA A N 1
ATOM 614 C CA . ALA A 1 80 ? -26.731 47.103 1.898 1.00 43.59 80 ALA A CA 1
ATOM 615 C C . ALA A 1 80 ? -25.840 45.942 1.429 1.00 43.59 80 ALA A C 1
ATOM 617 O O . ALA A 1 80 ? -26.082 44.787 1.760 1.00 43.59 80 ALA A O 1
ATOM 618 N N . ALA A 1 81 ? -24.812 46.347 0.679 1.00 42.00 81 ALA A N 1
ATOM 619 C CA . ALA A 1 81 ? -23.478 45.769 0.512 1.00 42.00 81 ALA A CA 1
ATOM 620 C C . ALA A 1 81 ? -23.332 44.331 -0.030 1.00 42.00 81 ALA A C 1
ATOM 622 O O . ALA A 1 81 ? -23.486 43.339 0.672 1.00 42.00 81 ALA A O 1
ATOM 623 N N . ILE A 1 82 ? -22.881 44.265 -1.286 1.00 43.66 82 ILE A N 1
ATOM 624 C CA . ILE A 1 82 ? -22.216 43.118 -1.917 1.00 43.66 82 ILE A CA 1
ATOM 625 C C . ILE A 1 82 ? -20.869 42.888 -1.199 1.00 43.66 82 ILE A C 1
ATOM 627 O O . ILE A 1 82 ? -20.074 43.829 -1.149 1.00 43.66 82 ILE A O 1
ATOM 631 N N . PRO A 1 83 ? -20.563 41.691 -0.663 1.00 53.44 83 PRO A N 1
ATOM 632 C CA . PRO A 1 83 ? -19.212 41.376 -0.209 1.00 53.44 83 PRO A CA 1
ATOM 633 C C . PRO A 1 83 ? -18.254 41.218 -1.399 1.00 53.44 83 PRO A C 1
ATOM 635 O O . PRO A 1 83 ? -18.4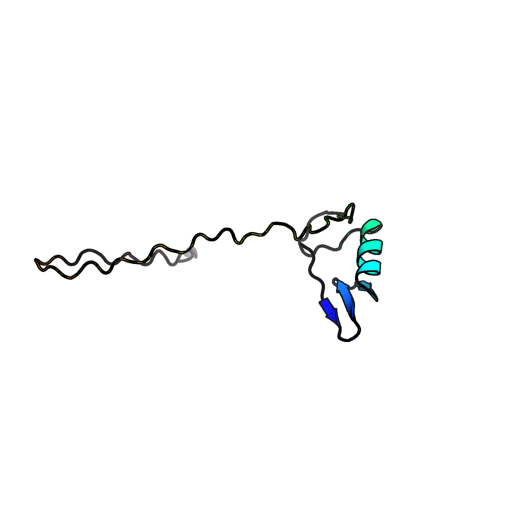93 40.449 -2.327 1.00 53.44 83 PRO A O 1
ATOM 638 N N . GLU A 1 84 ? -17.186 42.002 -1.337 1.00 52.75 84 GLU A N 1
ATOM 639 C CA . GLU A 1 84 ? -16.142 42.261 -2.329 1.00 52.75 84 GLU A CA 1
ATOM 640 C C . GLU A 1 84 ? -15.316 41.007 -2.723 1.00 52.75 84 GLU A C 1
ATOM 642 O O . GLU A 1 84 ? -14.924 40.232 -1.843 1.00 52.75 84 GLU A O 1
ATOM 647 N N . PRO A 1 85 ? -14.998 40.791 -4.018 1.00 52.22 85 PRO A N 1
ATOM 648 C CA . PRO A 1 85 ? -14.105 39.719 -4.457 1.00 52.22 85 PRO A CA 1
ATOM 649 C C . PRO A 1 85 ? -12.649 40.055 -4.101 1.00 52.22 85 PRO A C 1
ATOM 651 O O . PRO A 1 85 ? -12.046 40.961 -4.675 1.00 52.22 85 PRO A O 1
ATOM 654 N N . ARG A 1 86 ? -12.066 39.322 -3.146 1.00 53.78 86 ARG A N 1
ATOM 655 C CA . ARG A 1 86 ? -10.698 39.576 -2.675 1.00 53.78 86 ARG A CA 1
ATOM 656 C C . ARG A 1 86 ? -9.624 39.001 -3.605 1.00 53.78 86 ARG A C 1
ATOM 658 O O . ARG A 1 86 ? -9.417 37.794 -3.665 1.00 53.78 86 ARG A O 1
ATOM 665 N N . GLU A 1 87 ? -8.940 39.953 -4.238 1.00 51.31 87 GLU A N 1
ATOM 666 C CA . GLU A 1 87 ? -7.526 40.018 -4.636 1.00 51.31 87 GLU A CA 1
ATOM 667 C C . GLU A 1 87 ? -6.947 38.970 -5.602 1.00 51.31 87 GLU A C 1
ATOM 669 O O . GLU A 1 87 ? -6.535 37.872 -5.232 1.00 51.31 87 GLU A O 1
ATOM 674 N N . VAL A 1 88 ? -6.744 39.413 -6.849 1.00 47.72 88 VAL A N 1
ATOM 675 C CA . VAL A 1 88 ? -5.736 38.865 -7.762 1.00 47.72 88 VAL A CA 1
ATOM 676 C C . VAL A 1 88 ? -4.401 39.581 -7.519 1.00 47.72 88 VAL A C 1
ATOM 678 O O . VAL A 1 88 ? -4.262 40.778 -7.759 1.00 47.72 88 VAL A O 1
ATOM 681 N N . ARG A 1 89 ? -3.404 38.857 -6.998 1.00 52.66 89 ARG A N 1
ATOM 682 C CA . ARG A 1 89 ? -2.044 39.377 -6.785 1.00 52.66 89 ARG A CA 1
ATOM 683 C C . ARG A 1 89 ? -1.343 39.575 -8.130 1.00 52.66 89 ARG A C 1
ATOM 685 O O . ARG A 1 89 ? -1.049 38.601 -8.817 1.00 52.66 89 ARG A O 1
ATOM 692 N N . ALA A 1 90 ? -1.052 40.826 -8.479 1.00 49.25 90 ALA A N 1
ATOM 693 C CA . ALA A 1 90 ? -0.210 41.167 -9.619 1.00 49.25 90 ALA A CA 1
ATOM 694 C C . ALA A 1 90 ? 1.274 41.134 -9.215 1.00 49.25 90 ALA A C 1
ATOM 696 O O . ALA A 1 90 ? 1.698 41.791 -8.264 1.00 49.25 90 ALA A O 1
ATOM 697 N N . SER A 1 91 ? 2.047 40.329 -9.938 1.00 47.31 91 SER A N 1
ATOM 698 C CA . SER A 1 91 ? 3.480 40.103 -9.765 1.00 47.31 91 SER A CA 1
ATOM 699 C C . SER A 1 91 ? 4.291 41.348 -10.138 1.00 47.31 91 SER A C 1
ATOM 701 O O . SER A 1 91 ? 4.174 41.856 -11.250 1.00 47.31 91 SER A O 1
ATOM 703 N N . SER A 1 92 ? 5.143 41.823 -9.228 1.00 47.69 92 SER A N 1
ATOM 704 C CA . SER A 1 92 ? 6.096 42.898 -9.515 1.00 47.69 92 SER A CA 1
ATOM 705 C C . SER A 1 92 ? 7.284 42.338 -10.303 1.00 47.69 92 SER A C 1
ATOM 707 O O . SER A 1 92 ? 8.083 41.573 -9.766 1.00 47.69 92 SER A O 1
ATOM 709 N N . GLY A 1 93 ? 7.381 42.691 -11.584 1.00 48.34 93 GLY A N 1
ATOM 710 C CA . GLY A 1 93 ? 8.602 42.584 -12.377 1.00 48.34 93 GLY A CA 1
ATOM 711 C C . GLY A 1 93 ? 9.139 43.991 -12.609 1.00 48.34 93 GLY A C 1
ATOM 712 O O . GLY A 1 93 ? 8.488 44.778 -13.288 1.00 48.34 93 GLY A O 1
ATOM 713 N N . SER A 1 94 ? 10.292 44.322 -12.030 1.00 49.53 94 SER A N 1
ATOM 714 C CA . SER A 1 94 ? 10.964 45.600 -12.280 1.00 49.53 94 SER A CA 1
ATOM 715 C C . SER A 1 94 ? 12.160 45.355 -13.196 1.00 49.53 94 SER A C 1
ATOM 717 O O . SER A 1 94 ? 13.098 44.655 -12.815 1.00 49.53 94 SER A O 1
ATOM 719 N N . LEU A 1 95 ? 12.097 45.894 -14.415 1.00 51.34 95 LEU A N 1
ATOM 720 C CA . LEU A 1 95 ? 13.228 46.000 -15.335 1.00 51.34 95 LEU A CA 1
ATOM 721 C C . LEU A 1 95 ? 13.849 47.391 -15.156 1.00 51.34 95 LEU A C 1
ATOM 723 O O . LEU A 1 95 ? 13.160 48.405 -15.246 1.00 51.34 95 LEU A O 1
ATOM 727 N N . THR A 1 96 ? 15.147 47.424 -14.869 1.00 50.06 96 THR A N 1
ATOM 728 C CA . THR A 1 96 ? 15.975 48.632 -14.740 1.00 50.06 96 THR A CA 1
ATOM 729 C C . THR A 1 96 ? 16.077 49.394 -16.068 1.00 50.06 96 THR A C 1
ATOM 731 O O . THR A 1 96 ? 16.265 48.738 -17.096 1.00 50.06 96 THR A O 1
ATOM 734 N N . PRO A 1 97 ? 16.064 50.739 -16.091 1.00 47.19 97 PRO A N 1
ATOM 735 C CA . PRO A 1 97 ? 16.471 51.491 -17.272 1.00 47.19 97 PRO A CA 1
ATOM 736 C C . PRO A 1 97 ? 18.002 51.602 -17.345 1.00 47.19 97 PRO A C 1
ATOM 738 O O . PRO A 1 97 ? 18.661 51.848 -16.336 1.00 47.19 97 PRO A O 1
ATOM 741 N N . LEU A 1 98 ? 18.529 51.405 -18.554 1.00 42.81 98 LEU A N 1
ATOM 742 C CA . LEU A 1 98 ? 19.882 51.764 -18.988 1.00 42.81 98 LEU A CA 1
ATOM 743 C C . LEU A 1 98 ? 19.971 53.289 -19.201 1.00 42.81 98 LEU A C 1
ATOM 745 O O . LEU A 1 98 ? 18.959 53.907 -19.537 1.00 42.81 98 LEU A O 1
ATOM 749 N N . GLU A 1 99 ? 21.166 53.850 -18.993 1.00 43.19 99 GLU A N 1
ATOM 750 C CA . GLU A 1 99 ? 21.559 55.217 -19.390 1.00 43.19 99 GLU A CA 1
ATOM 751 C C . GLU A 1 99 ? 21.564 55.379 -20.919 1.00 43.19 99 GLU A C 1
ATOM 753 O O . GLU A 1 99 ? 22.000 54.422 -21.607 1.00 43.19 99 GLU A O 1
#